Protein AF-A0A426GC06-F1 (afdb_monomer)

Secondary structure (DSSP, 8-state):
-PPPPEEEEEES---GGGTHHHHHHHH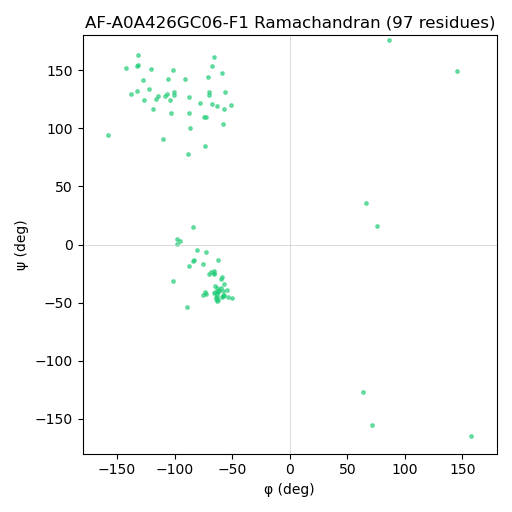HH--SSEEEEEES---HHHHHHHHHHTTTS-EEEEES--HHHHHTT-SEE----SS--SS-HHHHHHHHTT-

Structure (mmCIF, N/CA/C/O backbone):
data_AF-A0A426GC06-F1
#
_entry.id   AF-A0A426GC06-F1
#
loop_
_atom_site.group_PDB
_atom_site.id
_atom_site.type_symbol
_atom_site.label_atom_id
_atom_site.label_alt_id
_atom_site.label_comp_id
_atom_site.label_asym_id
_atom_site.label_entity_id
_atom_site.label_seq_id
_atom_site.pdbx_PDB_ins_code
_atom_site.Cartn_x
_atom_site.Cartn_y
_atom_site.Cartn_z
_atom_site.occupancy
_atom_site.B_iso_or_equiv
_atom_site.auth_seq_id
_atom_site.auth_comp_id
_atom_site.auth_asym_id
_atom_site.auth_atom_id
_atom_site.pdbx_PDB_model_num
ATOM 1 N N . ALA A 1 1 ? -15.021 5.203 22.767 1.00 45.62 1 ALA A N 1
ATOM 2 C CA . ALA A 1 1 ? -14.410 3.881 22.519 1.00 45.62 1 ALA A CA 1
ATOM 3 C C . ALA A 1 1 ? -13.003 4.117 21.988 1.00 45.62 1 ALA A C 1
ATOM 5 O O . ALA A 1 1 ? -12.834 5.148 21.342 1.00 45.62 1 ALA A O 1
ATOM 6 N N . PRO A 1 2 ? -12.000 3.267 22.273 1.00 50.16 2 PRO A N 1
ATOM 7 C CA . PRO A 1 2 ? -10.724 3.389 21.573 1.00 50.16 2 PRO A CA 1
ATOM 8 C C . PRO A 1 2 ? -11.002 3.296 20.068 1.00 50.16 2 PRO A C 1
ATOM 10 O O . PRO A 1 2 ? -11.770 2.428 19.649 1.00 50.16 2 PRO A O 1
ATOM 13 N N . GLU A 1 3 ? -10.457 4.220 19.276 1.00 61.31 3 GLU A N 1
ATOM 14 C CA . GLU A 1 3 ? -10.521 4.103 17.819 1.00 61.31 3 GLU A CA 1
ATOM 15 C C . GLU A 1 3 ? -9.882 2.768 17.437 1.00 61.31 3 GLU A C 1
ATOM 17 O O . GLU A 1 3 ? -8.716 2.511 17.742 1.00 61.31 3 GLU A O 1
ATOM 22 N N . THR A 1 4 ? -10.672 1.873 16.848 1.00 79.25 4 THR A N 1
ATOM 23 C CA . THR A 1 4 ? -10.159 0.598 16.358 1.00 79.25 4 THR A CA 1
ATOM 24 C C . THR A 1 4 ? -9.241 0.893 15.182 1.00 79.25 4 THR A C 1
ATOM 26 O O . THR A 1 4 ? -9.665 1.507 14.207 1.00 79.25 4 THR A O 1
ATOM 29 N N . LEU A 1 5 ? -7.978 0.485 15.292 1.00 89.19 5 LEU A N 1
ATOM 30 C CA . LEU A 1 5 ? -7.012 0.606 14.209 1.00 89.19 5 LEU A CA 1
ATOM 31 C C . LEU A 1 5 ? -7.472 -0.255 13.027 1.00 89.19 5 LEU A C 1
ATOM 33 O O . LEU A 1 5 ? -7.563 -1.471 13.176 1.00 89.19 5 LEU A O 1
ATOM 37 N N . VAL A 1 6 ? -7.714 0.360 11.869 1.00 93.31 6 VAL A N 1
ATOM 38 C CA . VAL A 1 6 ? -8.066 -0.360 10.632 1.00 93.31 6 VAL A CA 1
ATOM 39 C C . VAL A 1 6 ? -6.837 -0.478 9.731 1.00 93.31 6 VAL A C 1
ATOM 41 O O . VAL A 1 6 ? -6.143 0.512 9.482 1.00 93.31 6 VAL A O 1
ATOM 44 N N . ARG A 1 7 ? -6.553 -1.684 9.231 1.00 95.62 7 ARG A N 1
ATOM 45 C CA . ARG A 1 7 ? -5.448 -1.946 8.298 1.00 95.62 7 ARG A CA 1
ATOM 46 C C . ARG A 1 7 ? -5.987 -2.106 6.880 1.00 95.62 7 ARG A C 1
ATOM 48 O O . ARG A 1 7 ? -6.679 -3.078 6.578 1.00 95.62 7 ARG A O 1
ATOM 55 N N . PHE A 1 8 ? -5.640 -1.167 6.013 1.00 96.81 8 PHE A N 1
ATOM 56 C CA . PHE A 1 8 ? -5.930 -1.229 4.585 1.00 96.81 8 PHE A CA 1
ATOM 57 C C . PHE A 1 8 ? -4.779 -1.907 3.849 1.00 96.81 8 PHE A C 1
ATOM 59 O O . PHE A 1 8 ? -3.612 -1.700 4.181 1.00 96.81 8 PHE A O 1
ATOM 66 N N . GLY A 1 9 ? -5.112 -2.710 2.847 1.00 96.44 9 GLY A N 1
ATOM 67 C CA . GLY A 1 9 ? -4.161 -3.499 2.083 1.00 96.44 9 GLY A CA 1
ATOM 68 C C . GLY A 1 9 ? -4.272 -3.288 0.585 1.00 96.44 9 GLY A C 1
ATOM 69 O O . GLY A 1 9 ? -5.377 -3.280 0.054 1.00 96.44 9 GLY A O 1
ATOM 70 N N . TYR A 1 10 ? -3.138 -3.253 -0.106 1.00 96.50 10 TYR A N 1
ATOM 71 C CA . TYR A 1 10 ? -3.056 -3.458 -1.551 1.00 96.50 10 TYR A CA 1
ATOM 72 C C . TYR A 1 10 ? -2.128 -4.633 -1.861 1.00 96.50 10 TYR A C 1
ATOM 74 O O . TYR A 1 10 ? -1.029 -4.705 -1.313 1.00 96.50 10 TYR A O 1
ATOM 82 N N . ILE A 1 11 ? -2.553 -5.528 -2.757 1.00 94.81 11 ILE A N 1
ATOM 83 C CA . ILE A 1 11 ? -1.721 -6.607 -3.297 1.00 94.81 11 ILE A CA 1
ATOM 84 C C . ILE A 1 11 ? -1.744 -6.571 -4.823 1.00 94.81 11 ILE A C 1
ATOM 86 O O . ILE A 1 11 ? -2.807 -6.614 -5.444 1.00 94.81 11 ILE A O 1
ATOM 90 N N . GLY A 1 12 ? -0.567 -6.493 -5.443 1.00 91.69 12 GLY A N 1
ATOM 91 C CA . GLY A 1 12 ? -0.451 -6.461 -6.897 1.00 91.69 12 GLY A CA 1
ATOM 92 C C . GLY A 1 12 ? 0.851 -5.842 -7.390 1.00 91.69 12 GLY A C 1
ATOM 93 O O . GLY A 1 12 ? 1.812 -5.670 -6.648 1.00 91.69 12 GLY A O 1
ATOM 94 N N . ARG A 1 13 ? 0.888 -5.494 -8.681 1.00 91.31 13 ARG A N 1
ATOM 95 C CA . ARG A 1 13 ? 2.014 -4.739 -9.252 1.00 91.31 13 ARG A CA 1
ATOM 96 C C . ARG A 1 13 ? 1.992 -3.313 -8.707 1.00 91.31 13 ARG A C 1
ATOM 98 O O . ARG A 1 13 ? 0.945 -2.674 -8.749 1.00 91.31 13 ARG A O 1
ATOM 105 N N . VAL A 1 14 ? 3.121 -2.809 -8.220 1.00 92.62 14 VAL A N 1
ATOM 106 C CA . VAL A 1 14 ? 3.216 -1.441 -7.691 1.00 92.62 14 VAL A CA 1
ATOM 107 C C . VAL A 1 14 ? 3.569 -0.494 -8.834 1.00 92.62 14 VAL A C 1
ATOM 109 O O . VAL A 1 14 ? 4.720 -0.118 -9.033 1.00 92.62 14 VAL A O 1
ATOM 112 N N . THR A 1 15 ? 2.566 -0.168 -9.644 1.00 86.25 15 THR A N 1
ATOM 113 C CA . THR A 1 15 ? 2.709 0.695 -10.820 1.00 86.25 15 THR A CA 1
ATOM 114 C C . THR A 1 15 ? 1.623 1.764 -10.843 1.00 86.25 15 THR A C 1
ATOM 116 O O . THR A 1 15 ? 0.539 1.580 -10.290 1.00 86.25 15 THR A O 1
ATOM 119 N N . ILE A 1 16 ? 1.911 2.890 -11.496 1.00 83.06 16 ILE A N 1
ATOM 120 C CA . ILE A 1 16 ? 1.015 4.057 -11.548 1.00 83.06 16 ILE A CA 1
ATOM 121 C C . ILE A 1 16 ? -0.352 3.686 -12.146 1.00 83.06 16 ILE A C 1
ATOM 123 O O . ILE A 1 16 ? -1.385 4.080 -11.619 1.00 83.06 16 ILE A O 1
ATOM 127 N N . ASP A 1 17 ? -0.389 2.844 -13.187 1.00 79.56 17 ASP A N 1
ATOM 128 C CA . ASP A 1 17 ? -1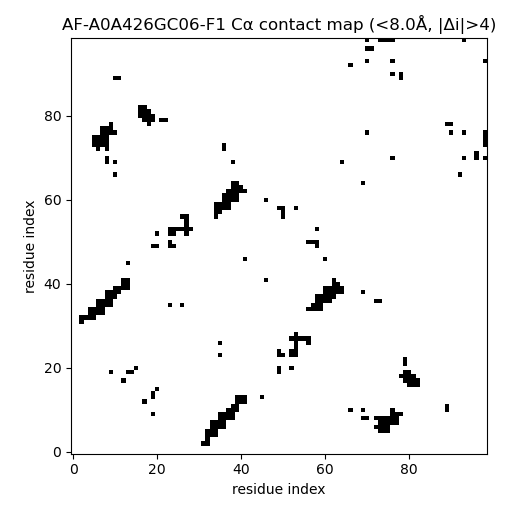.635 2.382 -13.826 1.00 79.56 17 ASP A CA 1
ATOM 129 C C . ASP A 1 17 ? -2.552 1.567 -12.896 1.00 79.56 17 ASP A C 1
ATOM 131 O O . ASP A 1 17 ? -3.723 1.340 -13.210 1.00 79.56 17 ASP A O 1
ATOM 135 N N . LYS A 1 18 ? -2.031 1.127 -11.745 1.00 82.12 18 LYS A N 1
ATOM 136 C CA . LYS A 1 18 ? -2.774 0.383 -10.728 1.00 82.12 18 LYS A CA 1
ATOM 137 C C . LYS A 1 18 ? -3.333 1.238 -9.606 1.00 82.12 18 LYS A C 1
ATOM 139 O O . LYS A 1 18 ? -3.967 0.677 -8.725 1.00 82.12 18 LYS A O 1
ATOM 144 N N . GLY A 1 19 ? -3.162 2.558 -9.659 1.00 89.50 19 GLY A N 1
ATOM 145 C CA . GLY A 1 19 ? -3.788 3.480 -8.710 1.00 89.50 19 GLY A CA 1
ATOM 146 C C . GLY A 1 19 ? -3.134 3.511 -7.324 1.00 89.50 19 GLY A C 1
ATOM 147 O O . GLY A 1 19 ? -3.744 3.929 -6.340 1.00 89.50 19 GLY A O 1
ATOM 148 N N . VAL A 1 20 ? -1.914 2.978 -7.195 1.00 92.88 20 VAL A N 1
ATOM 149 C CA . VAL A 1 20 ? -1.245 2.842 -5.890 1.00 92.88 20 VAL A CA 1
ATOM 150 C C . VAL A 1 20 ? -0.812 4.194 -5.309 1.00 92.88 20 VAL A C 1
ATOM 152 O O . VAL A 1 20 ? -0.722 4.339 -4.091 1.00 92.88 20 VAL A O 1
ATOM 155 N N . GLU A 1 21 ? -0.593 5.201 -6.157 1.00 95.12 21 GLU A N 1
ATOM 156 C CA . GLU A 1 21 ? -0.269 6.562 -5.719 1.00 95.12 21 GLU A CA 1
ATOM 157 C C . GLU A 1 21 ? -1.492 7.269 -5.133 1.00 95.12 21 GLU A C 1
ATOM 159 O O . GLU A 1 21 ? -1.401 7.855 -4.058 1.00 95.12 21 GLU A O 1
ATOM 164 N N . GLU A 1 22 ? -2.648 7.127 -5.777 1.00 95.06 22 GLU A N 1
ATOM 165 C CA . GLU A 1 22 ? -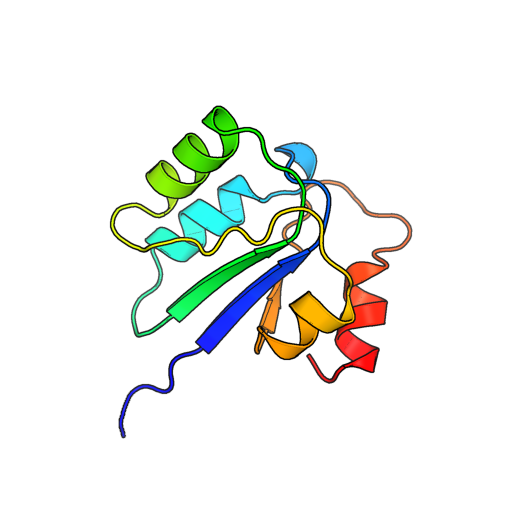3.939 7.637 -5.320 1.00 95.06 22 GLU A CA 1
ATOM 166 C C . GLU A 1 22 ? -4.322 7.009 -3.977 1.00 95.06 22 GLU A C 1
ATOM 168 O O . GLU A 1 22 ? -4.817 7.693 -3.081 1.00 95.06 22 GLU A O 1
ATOM 173 N N . LEU A 1 23 ? -4.034 5.714 -3.796 1.00 95.81 23 LEU A N 1
ATOM 174 C CA . LEU A 1 23 ? -4.189 5.039 -2.508 1.00 95.81 23 LEU A CA 1
ATOM 175 C C . LEU A 1 23 ? -3.269 5.632 -1.430 1.00 95.81 23 LEU A C 1
ATOM 177 O O . LEU A 1 23 ? -3.724 5.873 -0.310 1.00 95.81 23 LEU A O 1
ATOM 181 N N . ALA A 1 24 ? -1.995 5.883 -1.743 1.00 97.12 24 ALA A N 1
ATOM 182 C CA . ALA A 1 24 ? -1.050 6.473 -0.795 1.00 97.12 24 ALA A CA 1
ATOM 183 C C . ALA A 1 24 ? -1.433 7.916 -0.414 1.00 97.12 24 ALA A C 1
ATOM 185 O O . ALA A 1 24 ? -1.401 8.272 0.766 1.00 97.12 24 ALA A O 1
ATOM 186 N N . GLU A 1 25 ? -1.856 8.725 -1.387 1.00 97.06 25 GLU A N 1
ATOM 187 C CA . GLU A 1 25 ? -2.340 10.089 -1.164 1.00 97.06 25 GLU A CA 1
ATOM 188 C C . GLU A 1 25 ? -3.611 10.096 -0.303 1.00 97.06 25 GLU A C 1
ATOM 190 O O . GLU A 1 25 ? -3.678 10.801 0.710 1.00 97.06 25 GLU A O 1
ATOM 195 N N . ALA A 1 26 ? -4.598 9.259 -0.643 1.00 96.00 26 ALA A N 1
ATOM 196 C CA . ALA A 1 26 ? -5.821 9.120 0.141 1.00 96.00 26 ALA A CA 1
ATOM 197 C C . ALA A 1 26 ? -5.509 8.699 1.583 1.00 96.00 26 ALA A C 1
ATOM 199 O O . ALA A 1 26 ? -6.032 9.298 2.526 1.00 96.00 26 ALA A O 1
ATOM 200 N N . TYR A 1 27 ? -4.606 7.727 1.771 1.00 97.31 27 TYR A N 1
ATOM 201 C CA . TYR A 1 27 ? -4.148 7.290 3.089 1.00 97.31 27 TYR A CA 1
ATOM 202 C C . TYR A 1 27 ? -3.535 8.440 3.902 1.00 97.31 27 TYR A C 1
ATOM 204 O O . TYR A 1 27 ? -3.892 8.626 5.075 1.00 97.31 27 TYR A O 1
ATOM 212 N N . GLY A 1 28 ? -2.684 9.266 3.285 1.00 96.62 28 GLY A N 1
ATOM 213 C CA . GLY A 1 28 ? -2.113 10.463 3.908 1.00 96.62 28 GLY A CA 1
ATOM 214 C C . GLY A 1 28 ? -3.182 11.415 4.459 1.00 96.62 28 GLY A C 1
ATOM 215 O O . GLY A 1 28 ? -3.054 11.916 5.578 1.00 96.62 28 GLY A O 1
ATOM 216 N N . GLN A 1 29 ? -4.296 11.571 3.741 1.00 95.38 29 GLN A N 1
ATOM 217 C CA . GLN A 1 29 ? -5.395 12.481 4.090 1.00 95.38 29 GLN A CA 1
ATOM 218 C C . GLN A 1 29 ? -6.408 11.914 5.104 1.00 95.38 29 GLN A C 1
ATOM 220 O O . GLN A 1 29 ? -7.205 12.673 5.665 1.00 95.38 29 GLN A O 1
ATOM 225 N N . MET A 1 30 ? -6.397 10.602 5.374 1.00 93.19 30 MET A N 1
ATOM 226 C CA . MET A 1 30 ? -7.363 9.982 6.293 1.00 93.19 30 MET A CA 1
ATOM 227 C C . MET A 1 30 ? -7.309 10.583 7.708 1.00 93.19 30 MET A C 1
ATOM 229 O O . MET A 1 30 ? -6.247 10.940 8.219 1.00 93.19 30 MET A O 1
ATOM 233 N N . ARG A 1 31 ? -8.450 10.635 8.393 1.00 89.56 31 ARG A N 1
ATOM 234 C CA . ARG A 1 31 ? -8.516 10.954 9.827 1.00 89.56 31 ARG A CA 1
ATOM 235 C C . ARG A 1 31 ? -8.706 9.666 10.628 1.00 89.56 31 ARG A C 1
ATOM 237 O O . ARG A 1 31 ? -9.329 8.733 10.133 1.00 89.56 31 ARG A O 1
ATOM 244 N N . GLY A 1 32 ? -8.192 9.648 11.854 1.00 86.75 32 GLY A N 1
ATOM 245 C CA . GLY A 1 32 ? -8.259 8.491 12.748 1.00 86.75 32 GLY A CA 1
ATOM 246 C C . GLY A 1 32 ? -7.120 7.486 12.554 1.00 86.75 32 GLY A C 1
ATOM 247 O O . GLY A 1 32 ? -6.250 7.643 11.691 1.00 86.75 32 GLY A O 1
ATOM 248 N N . ALA A 1 33 ? -7.108 6.462 13.404 1.00 88.69 33 ALA A N 1
ATOM 249 C CA . ALA A 1 33 ? -6.086 5.420 13.407 1.00 88.69 33 ALA A CA 1
ATOM 250 C C . ALA A 1 33 ? -6.226 4.449 12.214 1.00 88.69 33 ALA A C 1
ATOM 252 O O . ALA A 1 33 ? -7.124 3.607 12.183 1.00 88.69 33 ALA A O 1
ATOM 253 N N . ALA A 1 34 ? -5.289 4.509 11.261 1.00 94.12 34 ALA A N 1
ATOM 254 C CA . ALA A 1 34 ? -5.220 3.587 10.125 1.00 94.12 34 ALA A CA 1
ATOM 255 C C . ALA A 1 34 ? -3.775 3.219 9.749 1.00 94.12 34 ALA A C 1
ATOM 257 O O . ALA A 1 34 ? -2.853 4.026 9.910 1.00 94.12 34 ALA A O 1
ATOM 258 N N . ARG A 1 35 ? -3.586 2.022 9.185 1.00 96.19 35 ARG A N 1
ATOM 259 C CA . ARG A 1 35 ? -2.332 1.587 8.539 1.00 96.19 35 ARG A CA 1
ATOM 260 C C . ARG A 1 35 ? -2.565 1.220 7.085 1.00 96.19 35 ARG A C 1
ATOM 262 O O . ARG A 1 35 ? -3.648 0.744 6.748 1.00 96.19 35 ARG A O 1
ATOM 269 N N . LEU A 1 36 ? -1.530 1.397 6.271 1.00 97.75 36 LEU A N 1
ATOM 270 C CA . LEU A 1 36 ? -1.496 0.946 4.888 1.00 97.75 36 LEU A CA 1
ATOM 271 C C . LEU A 1 36 ? -0.402 -0.109 4.715 1.00 97.75 36 LEU A C 1
ATOM 273 O O . LEU A 1 36 ? 0.758 0.143 5.036 1.00 97.75 36 LEU A O 1
ATOM 277 N N . VAL A 1 37 ? -0.787 -1.268 4.187 1.00 98.06 37 VAL A N 1
ATOM 278 C CA . VAL A 1 37 ? 0.097 -2.391 3.867 1.00 98.06 37 VAL A CA 1
ATOM 279 C C . VAL A 1 37 ? 0.115 -2.592 2.353 1.00 98.06 37 VAL A C 1
ATOM 281 O O . VAL A 1 37 ? -0.939 -2.721 1.730 1.00 98.06 37 VAL A O 1
ATOM 284 N N . ILE A 1 38 ? 1.303 -2.644 1.754 1.00 97.56 38 ILE A N 1
ATOM 285 C CA . ILE 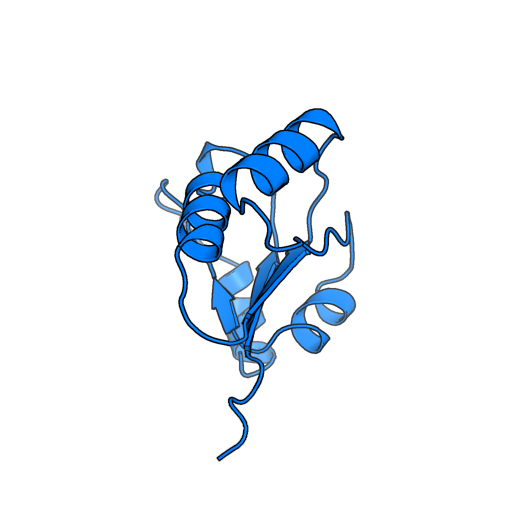A 1 38 ? 1.494 -2.847 0.312 1.00 97.56 38 ILE A CA 1
ATOM 286 C C . ILE A 1 38 ? 2.287 -4.137 0.085 1.00 97.56 38 ILE A C 1
ATOM 288 O O . ILE A 1 38 ? 3.452 -4.242 0.469 1.00 97.56 38 ILE A O 1
ATOM 292 N N . ALA A 1 39 ? 1.655 -5.113 -0.568 1.00 97.19 39 ALA A N 1
ATOM 293 C CA . ALA A 1 39 ? 2.274 -6.338 -1.061 1.00 97.19 39 ALA A CA 1
ATOM 294 C C . ALA A 1 39 ? 2.481 -6.255 -2.580 1.00 97.19 39 ALA A C 1
ATOM 296 O O . ALA A 1 39 ? 1.551 -6.028 -3.353 1.00 97.19 39 ALA A O 1
ATOM 297 N N . GLY A 1 40 ? 3.721 -6.452 -3.007 1.00 94.88 40 GLY A N 1
ATOM 298 C CA . GLY A 1 40 ? 4.166 -6.256 -4.379 1.00 94.88 40 GLY A CA 1
ATOM 299 C C . GLY A 1 40 ? 5.593 -5.727 -4.420 1.00 94.88 40 GLY A C 1
ATOM 300 O O . GLY A 1 40 ? 6.034 -5.023 -3.511 1.00 94.88 40 GLY A O 1
ATOM 301 N N . GLU A 1 41 ? 6.336 -6.073 -5.469 1.00 94.62 41 GLU A N 1
ATOM 302 C CA . GLU A 1 41 ? 7.665 -5.500 -5.679 1.00 94.62 41 GLU A CA 1
ATOM 303 C C . GLU A 1 41 ? 7.546 -4.027 -6.073 1.00 94.62 41 GLU A C 1
ATOM 305 O O . GLU A 1 41 ? 6.818 -3.673 -7.003 1.00 94.62 41 GLU A O 1
ATOM 310 N N . ALA A 1 42 ? 8.283 -3.184 -5.357 1.00 92.62 42 ALA A N 1
ATOM 311 C CA . ALA A 1 42 ? 8.453 -1.769 -5.632 1.00 92.62 42 ALA A CA 1
ATOM 312 C C . ALA A 1 42 ? 9.922 -1.428 -5.411 1.00 92.62 42 ALA A C 1
ATOM 314 O O . ALA A 1 42 ? 10.480 -1.769 -4.363 1.00 92.62 42 ALA A O 1
ATOM 315 N N . ASP A 1 43 ? 10.549 -0.762 -6.376 1.00 93.81 43 ASP A N 1
ATOM 316 C CA . ASP A 1 43 ? 11.907 -0.268 -6.185 1.00 93.81 43 ASP A CA 1
ATOM 317 C C . ASP A 1 43 ? 11.948 0.833 -5.098 1.00 93.81 43 ASP A C 1
ATOM 319 O O . ASP A 1 43 ? 10.914 1.427 -4.760 1.00 93.81 43 ASP A O 1
ATOM 323 N N . PRO A 1 44 ? 13.129 1.135 -4.528 1.00 95.25 44 PRO A N 1
ATOM 324 C CA . PRO A 1 44 ? 13.245 2.131 -3.465 1.00 95.25 44 PRO A CA 1
ATOM 325 C C . PRO A 1 44 ? 12.758 3.537 -3.847 1.00 95.25 44 PRO A C 1
ATOM 327 O O . PRO A 1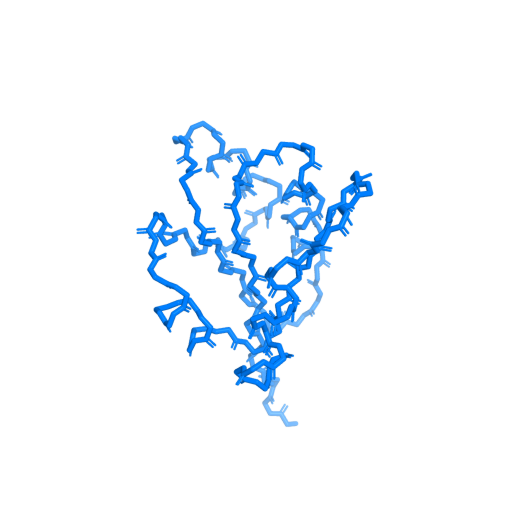 44 ? 12.314 4.278 -2.972 1.00 95.25 44 PRO A O 1
ATOM 330 N N . ALA A 1 45 ? 12.820 3.922 -5.127 1.00 95.88 45 ALA A N 1
ATOM 331 C CA . ALA A 1 45 ? 12.356 5.233 -5.574 1.00 95.88 45 ALA A CA 1
ATOM 332 C C . ALA A 1 45 ? 10.823 5.304 -5.574 1.00 95.88 45 ALA A C 1
ATOM 334 O O . ALA A 1 45 ? 10.254 6.299 -5.120 1.00 95.88 45 ALA A O 1
ATOM 335 N N . ILE A 1 46 ? 10.150 4.234 -6.003 1.00 95.06 46 ILE A N 1
ATOM 336 C CA . ILE A 1 46 ? 8.694 4.099 -5.901 1.00 95.06 46 ILE A CA 1
ATOM 337 C C . ILE A 1 46 ? 8.259 4.056 -4.435 1.00 95.06 46 ILE A C 1
ATOM 339 O O . ILE A 1 46 ? 7.350 4.792 -4.058 1.00 95.06 46 ILE A O 1
ATOM 343 N N . GLN A 1 47 ? 8.933 3.280 -3.581 1.00 96.81 47 GLN A N 1
ATOM 344 C CA . GLN A 1 47 ? 8.623 3.258 -2.144 1.00 96.81 47 GLN A CA 1
ATOM 345 C C . GLN A 1 47 ? 8.760 4.649 -1.511 1.00 96.81 47 GLN A C 1
ATOM 347 O O . GLN A 1 47 ? 7.859 5.092 -0.799 1.00 96.81 47 GLN A O 1
ATOM 352 N N . ALA A 1 48 ? 9.840 5.376 -1.818 1.00 97.25 48 ALA A N 1
ATOM 353 C CA . ALA A 1 48 ? 10.047 6.737 -1.332 1.00 97.25 48 ALA A CA 1
ATOM 354 C C . ALA A 1 48 ? 8.964 7.708 -1.830 1.00 97.25 48 ALA A C 1
ATOM 356 O O . ALA A 1 48 ? 8.479 8.533 -1.056 1.00 97.25 48 ALA A O 1
ATOM 357 N N . ARG A 1 49 ? 8.543 7.593 -3.097 1.00 97.12 49 ARG A N 1
ATOM 358 C CA . ARG A 1 49 ? 7.452 8.399 -3.664 1.00 97.12 49 ARG A CA 1
ATOM 359 C C . ARG A 1 49 ? 6.127 8.136 -2.953 1.00 97.12 49 ARG A C 1
ATOM 361 O O . ARG A 1 49 ? 5.459 9.084 -2.551 1.00 97.12 49 ARG A O 1
ATOM 368 N N . LEU A 1 50 ? 5.766 6.869 -2.757 1.00 97.69 50 LEU A N 1
ATOM 369 C CA . LEU A 1 50 ? 4.539 6.486 -2.055 1.00 97.69 50 LEU A CA 1
ATOM 370 C C . LEU A 1 50 ? 4.561 6.950 -0.596 1.00 97.69 50 LEU A C 1
ATOM 372 O O . LEU A 1 50 ? 3.582 7.512 -0.110 1.00 97.69 50 LEU A O 1
ATOM 376 N N . GLN A 1 51 ? 5.698 6.795 0.083 1.00 97.75 51 GLN A N 1
ATOM 377 C CA . GLN A 1 51 ? 5.866 7.283 1.447 1.00 97.75 51 GLN A CA 1
ATOM 378 C C . GLN A 1 51 ? 5.747 8.814 1.528 1.00 97.75 51 GLN A C 1
ATOM 380 O O . GLN A 1 51 ? 5.163 9.325 2.481 1.00 97.75 51 GLN A O 1
ATOM 385 N N . ALA A 1 52 ? 6.247 9.551 0.530 1.00 97.94 52 ALA A N 1
ATOM 386 C CA . ALA A 1 52 ? 6.083 11.002 0.462 1.00 97.94 52 ALA A CA 1
ATOM 387 C C . ALA A 1 52 ? 4.610 11.415 0.284 1.00 97.94 52 ALA A C 1
ATOM 389 O O . ALA A 1 52 ? 4.163 12.351 0.945 1.00 97.94 52 ALA A O 1
ATOM 390 N N . LEU A 1 53 ? 3.844 10.696 -0.546 1.00 97.94 53 LEU A N 1
ATOM 391 C CA . LEU A 1 53 ? 2.402 10.926 -0.732 1.00 97.94 53 LEU A CA 1
ATOM 392 C C . LEU A 1 53 ? 1.593 10.641 0.544 1.00 97.94 53 LEU A C 1
ATOM 394 O O . LEU A 1 53 ? 0.660 11.376 0.859 1.00 97.94 53 LEU A O 1
ATOM 398 N N . ALA A 1 54 ? 1.988 9.629 1.322 1.00 97.50 54 ALA A N 1
ATOM 399 C CA . ALA A 1 54 ? 1.387 9.334 2.625 1.00 97.50 54 ALA A CA 1
ATOM 400 C C . ALA A 1 54 ? 1.772 10.338 3.735 1.00 97.50 54 ALA A C 1
ATOM 402 O O . ALA A 1 54 ? 1.232 10.283 4.847 1.00 97.50 54 ALA A O 1
ATOM 403 N N . GLY A 1 55 ? 2.690 11.269 3.458 1.00 96.00 55 GLY A N 1
ATOM 404 C CA . GLY A 1 55 ? 3.150 12.270 4.413 1.00 96.00 55 GLY A CA 1
ATOM 405 C C . GLY A 1 55 ? 3.854 11.639 5.616 1.00 96.00 55 GLY A C 1
ATOM 406 O O . GLY A 1 55 ? 4.796 10.864 5.473 1.00 96.00 55 GLY A O 1
ATOM 407 N N . SER A 1 56 ? 3.413 11.984 6.829 1.00 94.19 56 SER A N 1
ATOM 408 C CA . SER A 1 56 ? 3.998 11.466 8.075 1.00 94.19 56 SER A CA 1
ATOM 409 C C . SER A 1 56 ? 3.510 10.068 8.464 1.00 94.19 56 SER A C 1
ATOM 411 O O . SER A 1 56 ? 3.982 9.517 9.461 1.00 94.19 56 SER A O 1
ATOM 413 N N . LYS A 1 57 ? 2.555 9.494 7.723 1.00 95.44 57 LYS A N 1
ATOM 414 C CA . LYS A 1 57 ? 2.001 8.179 8.037 1.00 95.44 57 LYS A CA 1
ATOM 415 C C . LYS A 1 57 ? 2.834 7.077 7.383 1.00 95.44 57 LYS A C 1
ATOM 417 O O . LYS A 1 57 ? 3.042 7.132 6.172 1.00 95.44 57 LYS A O 1
ATOM 422 N N . PRO A 1 58 ? 3.305 6.078 8.143 1.00 95.44 58 PRO A N 1
ATOM 423 C CA . PRO A 1 58 ? 4.144 5.022 7.593 1.00 95.44 58 PRO A CA 1
ATOM 424 C C . PRO A 1 58 ? 3.347 4.086 6.677 1.00 95.44 58 PRO A C 1
ATOM 426 O O . PRO A 1 58 ? 2.188 3.776 6.957 1.00 95.44 58 PRO A O 1
ATOM 429 N N . ILE A 1 59 ? 3.997 3.610 5.616 1.00 97.81 59 ILE A N 1
ATOM 430 C CA . ILE A 1 59 ? 3.506 2.521 4.769 1.00 97.81 59 ILE A CA 1
ATOM 431 C C . ILE A 1 59 ? 4.326 1.260 5.057 1.00 97.81 59 ILE A C 1
ATOM 433 O O . ILE A 1 59 ? 5.556 1.286 5.003 1.00 97.81 59 ILE A O 1
ATOM 437 N N . ASP A 1 60 ? 3.645 0.144 5.314 1.00 97.62 60 ASP A N 1
ATOM 438 C CA . ASP A 1 60 ? 4.273 -1.163 5.501 1.00 97.62 60 ASP A CA 1
ATOM 439 C C . ASP A 1 60 ? 4.446 -1.850 4.130 1.00 97.62 60 ASP A C 1
ATOM 441 O O . ASP A 1 60 ? 3.498 -2.406 3.568 1.00 97.62 60 ASP A O 1
ATOM 445 N N . PHE A 1 61 ? 5.657 -1.809 3.566 1.00 97.50 61 PHE A N 1
ATOM 446 C CA . PHE A 1 61 ? 5.996 -2.498 2.313 1.00 97.50 61 PHE A CA 1
ATOM 447 C C . PHE A 1 61 ? 6.452 -3.936 2.588 1.00 97.50 61 PHE A C 1
ATOM 449 O O . PHE A 1 61 ? 7.518 -4.158 3.158 1.00 97.50 61 PHE A O 1
ATOM 456 N N . LEU A 1 62 ? 5.669 -4.923 2.150 1.00 97.06 62 LEU A N 1
ATOM 457 C CA . LEU A 1 62 ? 5.975 -6.344 2.355 1.00 97.06 62 LEU A CA 1
ATOM 458 C C . LEU A 1 62 ? 6.861 -6.945 1.253 1.00 97.06 62 LEU A C 1
ATOM 460 O O . LEU A 1 62 ? 7.452 -8.004 1.452 1.00 97.06 62 LEU A O 1
ATOM 464 N N . GLY A 1 63 ? 6.946 -6.295 0.090 1.00 96.06 63 GLY A N 1
ATOM 465 C CA . GLY A 1 63 ? 7.593 -6.861 -1.094 1.00 96.06 63 GLY A CA 1
ATOM 466 C C . GLY A 1 63 ? 6.779 -8.003 -1.711 1.00 96.06 63 GLY A C 1
ATOM 467 O O . GLY A 1 63 ? 5.556 -8.066 -1.556 1.00 96.06 63 GLY A O 1
ATOM 468 N N . PHE A 1 64 ? 7.446 -8.902 -2.439 1.00 95.25 64 PHE A N 1
ATOM 469 C CA . PHE A 1 64 ? 6.802 -10.080 -3.022 1.00 95.25 64 PHE A CA 1
ATOM 470 C C . PHE A 1 64 ? 6.516 -11.134 -1.944 1.00 95.25 64 PHE A C 1
ATOM 472 O O . PHE A 1 64 ? 7.431 -11.776 -1.430 1.00 95.25 64 PHE A O 1
ATOM 479 N N . VAL A 1 65 ? 5.239 -11.323 -1.611 1.00 95.81 65 VAL A N 1
ATOM 480 C CA . VAL A 1 65 ? 4.777 -12.278 -0.593 1.00 95.81 65 VAL A CA 1
ATOM 481 C C . VAL A 1 65 ? 3.624 -13.130 -1.117 1.00 95.81 65 VAL A C 1
ATOM 483 O O . VAL A 1 65 ? 2.987 -12.787 -2.114 1.00 95.81 65 VAL A O 1
ATOM 486 N N . SER A 1 66 ? 3.341 -14.249 -0.446 1.00 94.81 66 SER A N 1
ATOM 487 C CA . SER A 1 66 ? 2.159 -15.053 -0.762 1.00 94.81 66 SER A CA 1
ATOM 488 C C . SER A 1 66 ? 0.862 -14.310 -0.401 1.00 94.81 66 SER A C 1
ATOM 490 O O . SER A 1 66 ? 0.858 -13.508 0.540 1.00 94.81 66 SER A O 1
ATOM 492 N N . PRO A 1 67 ? -0.261 -14.613 -1.082 1.00 91.12 67 PRO A N 1
ATOM 493 C CA . PRO A 1 67 ? -1.582 -14.114 -0.705 1.00 91.12 67 PRO A CA 1
ATOM 494 C C . PRO A 1 67 ? -1.903 -14.330 0.778 1.00 91.12 67 PRO A C 1
ATOM 496 O O . PRO A 1 67 ? -2.306 -13.389 1.453 1.00 91.12 67 PRO A O 1
ATOM 499 N N . ASP A 1 68 ? -1.641 -15.524 1.320 1.00 93.81 68 ASP A N 1
ATOM 500 C CA . ASP A 1 68 ? -1.854 -15.829 2.740 1.00 93.81 68 ASP A CA 1
ATOM 501 C C . ASP A 1 68 ? -1.087 -14.886 3.672 1.00 93.81 68 ASP A C 1
ATOM 503 O O . ASP A 1 68 ? -1.628 -14.407 4.672 1.00 93.81 68 ASP A O 1
ATOM 507 N N . ALA A 1 69 ? 0.177 -14.595 3.351 1.00 93.38 69 ALA A N 1
ATOM 508 C CA . ALA A 1 69 ? 0.998 -13.693 4.148 1.00 93.38 69 ALA A CA 1
ATOM 509 C C . ALA A 1 69 ? 0.462 -12.253 4.118 1.00 93.38 69 ALA A C 1
ATOM 511 O O . ALA A 1 69 ? 0.688 -11.510 5.067 1.00 93.38 69 ALA A O 1
ATOM 512 N N . PHE A 1 70 ? -0.268 -11.858 3.074 1.00 95.56 70 PHE A N 1
ATOM 513 C CA . PHE A 1 70 ? -0.882 -10.537 2.954 1.00 95.56 70 PHE A CA 1
ATOM 514 C C . PHE A 1 70 ? -2.299 -10.469 3.550 1.00 95.56 70 PHE A C 1
ATOM 516 O O . PHE A 1 70 ? -2.553 -9.633 4.415 1.00 95.56 70 PHE A O 1
ATOM 523 N N . TYR A 1 71 ? -3.224 -11.346 3.147 1.00 93.31 71 TYR A N 1
ATOM 524 C CA . TYR A 1 71 ? -4.643 -11.271 3.534 1.00 93.31 71 TYR A CA 1
ATOM 525 C C . TYR A 1 71 ? -4.881 -11.501 5.037 1.00 93.31 71 TYR A C 1
ATOM 527 O O . TYR A 1 71 ? -5.871 -11.026 5.599 1.00 93.31 71 TYR A O 1
ATOM 535 N N . ASN A 1 72 ? -3.953 -12.168 5.730 1.00 92.94 72 ASN A N 1
ATOM 536 C CA . ASN A 1 72 ? -3.972 -12.270 7.194 1.00 92.94 72 ASN A CA 1
ATOM 537 C C . ASN A 1 72 ? -3.526 -10.969 7.901 1.00 92.94 72 ASN A C 1
ATOM 539 O O . ASN A 1 72 ? -3.818 -10.762 9.082 1.00 92.94 72 ASN A O 1
ATOM 543 N N . GLN A 1 73 ? -2.860 -10.056 7.188 1.00 92.94 73 GLN A N 1
ATOM 544 C CA . GLN A 1 73 ? -2.313 -8.801 7.716 1.00 92.94 73 GLN A CA 1
ATOM 545 C C . GLN A 1 73 ? -3.189 -7.563 7.479 1.00 92.94 73 GLN A C 1
ATOM 547 O O . GLN A 1 73 ? -2.817 -6.471 7.912 1.00 92.94 73 GLN A O 1
ATOM 552 N N . VAL A 1 74 ? -4.348 -7.701 6.839 1.00 95.31 74 VAL A N 1
ATOM 553 C CA . VAL A 1 74 ? -5.199 -6.555 6.485 1.00 95.31 74 VAL A CA 1
ATOM 554 C C . VAL A 1 74 ? -6.648 -6.820 6.859 1.00 95.31 74 VAL A C 1
ATOM 556 O O . VAL A 1 74 ? -7.063 -7.970 6.950 1.00 95.31 74 VAL A O 1
ATOM 559 N N . ASP A 1 75 ? -7.402 -5.758 7.117 1.00 94.19 75 ASP A N 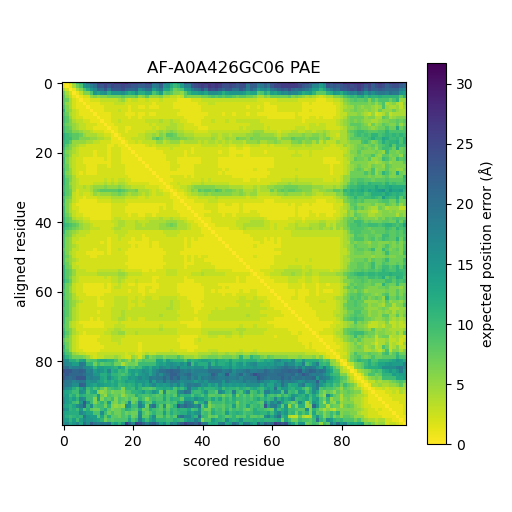1
ATOM 560 C CA . ASP A 1 75 ? -8.827 -5.826 7.457 1.00 94.19 75 ASP A CA 1
ATOM 561 C C . ASP A 1 75 ? -9.694 -5.477 6.246 1.00 94.19 75 ASP A C 1
ATOM 563 O O . ASP A 1 75 ? -10.778 -6.028 6.098 1.00 94.19 75 ASP A O 1
ATOM 567 N N . VAL A 1 76 ? -9.185 -4.598 5.377 1.00 92.81 76 VAL A N 1
ATOM 568 C CA . VAL A 1 76 ? -9.835 -4.148 4.143 1.00 92.81 76 VAL A CA 1
ATOM 569 C C . VAL A 1 76 ? -8.830 -4.214 3.002 1.00 92.81 76 VAL A C 1
ATOM 571 O O . VAL A 1 76 ? -7.715 -3.706 3.126 1.00 92.81 76 VAL A O 1
ATOM 574 N N . VAL A 1 77 ? -9.226 -4.798 1.875 1.00 94.25 77 VAL A N 1
ATOM 575 C CA . VAL A 1 77 ? -8.410 -4.833 0.654 1.00 94.25 77 VAL A CA 1
ATOM 576 C C . VAL A 1 77 ? -8.918 -3.764 -0.306 1.00 94.25 77 VAL A C 1
ATOM 578 O O . VAL A 1 77 ? -10.109 -3.686 -0.593 1.00 94.25 77 VAL A O 1
ATOM 581 N N . VAL A 1 78 ? -8.013 -2.930 -0.808 1.00 92.25 78 VAL A N 1
ATOM 582 C CA . VAL A 1 78 ? -8.324 -1.841 -1.733 1.00 92.25 78 VAL A CA 1
ATOM 583 C C . VAL A 1 78 ? -7.797 -2.204 -3.116 1.00 92.25 78 VAL A C 1
ATOM 585 O O . VAL A 1 78 ? -6.618 -2.512 -3.277 1.00 92.25 78 VAL A O 1
ATOM 588 N N . ALA A 1 79 ? -8.664 -2.130 -4.124 1.00 88.69 79 ALA A N 1
ATOM 589 C CA . ALA A 1 79 ? -8.286 -2.200 -5.533 1.00 88.69 79 ALA A CA 1
ATOM 590 C C . ALA A 1 79 ? -8.484 -0.814 -6.170 1.00 88.69 79 ALA A C 1
ATOM 592 O O . ALA A 1 79 ? -9.586 -0.512 -6.629 1.00 88.69 79 ALA A O 1
ATOM 593 N N . PRO A 1 80 ? -7.454 0.051 -6.178 1.00 83.38 80 PRO A N 1
ATOM 594 C CA . PRO A 1 80 ? -7.568 1.421 -6.673 1.00 83.38 80 PRO A CA 1
ATOM 595 C C . PRO A 1 80 ? -7.397 1.523 -8.201 1.00 83.38 80 PRO A C 1
ATOM 597 O O . PRO A 1 80 ? -7.164 2.609 -8.722 1.00 83.38 80 PRO A O 1
ATOM 600 N N . SER A 1 81 ? -7.487 0.401 -8.923 1.00 72.75 81 SER A N 1
ATOM 601 C CA . SER A 1 81 ? -7.164 0.291 -10.345 1.00 72.75 81 SER A CA 1
ATOM 602 C C . SER A 1 81 ? -7.862 1.363 -11.191 1.00 72.75 81 SER A C 1
ATOM 604 O O . SER A 1 81 ? -9.087 1.414 -11.275 1.00 72.75 81 SER A O 1
ATOM 606 N N . LEU A 1 82 ? -7.057 2.185 -11.869 1.00 66.25 82 LEU A N 1
ATOM 607 C CA . LEU A 1 82 ? -7.515 3.262 -12.758 1.00 66.25 82 LEU A CA 1
ATOM 608 C C . LEU A 1 82 ? -7.832 2.759 -14.177 1.00 66.25 82 LEU A C 1
ATOM 610 O O . LEU A 1 82 ? -8.462 3.456 -14.969 1.00 66.25 82 LEU A O 1
ATOM 614 N N . TRP A 1 83 ? -7.394 1.539 -14.500 1.00 58.16 83 TRP A N 1
ATOM 615 C CA . TRP A 1 83 ? -7.677 0.841 -15.752 1.00 58.16 83 TRP A CA 1
ATOM 616 C C . TRP A 1 83 ? -8.699 -0.280 -15.528 1.00 58.16 83 TRP A C 1
ATOM 618 O O . TRP A 1 83 ? -8.621 -1.000 -14.533 1.00 58.16 83 TRP A O 1
ATOM 628 N N . HIS A 1 84 ? -9.615 -0.488 -16.481 1.00 53.59 84 HIS A N 1
ATOM 629 C CA . HIS A 1 84 ? -10.592 -1.583 -16.458 1.00 53.59 84 HIS A CA 1
ATOM 630 C C . HIS A 1 84 ? -9.906 -2.956 -16.380 1.00 53.59 84 HIS A C 1
ATOM 632 O O . HIS A 1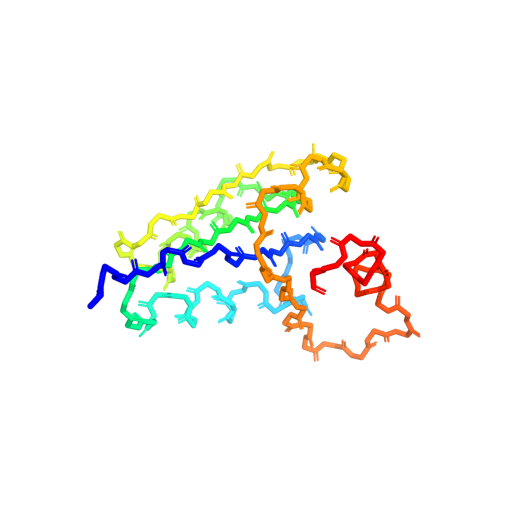 84 ? -9.379 -3.458 -17.375 1.00 53.59 84 HIS A O 1
ATOM 638 N N . GLU A 1 85 ? -9.909 -3.582 -15.205 1.00 59.38 85 GLU A N 1
ATOM 639 C CA . GLU A 1 85 ? -9.388 -4.938 -15.052 1.00 59.38 85 GLU A CA 1
ATOM 640 C C . GLU A 1 85 ? -10.401 -5.966 -15.571 1.00 59.38 85 GLU A C 1
ATOM 642 O O . GLU A 1 85 ? -11.519 -6.027 -15.062 1.00 59.38 85 GLU A O 1
ATOM 647 N N . PRO A 1 86 ? -10.030 -6.803 -16.5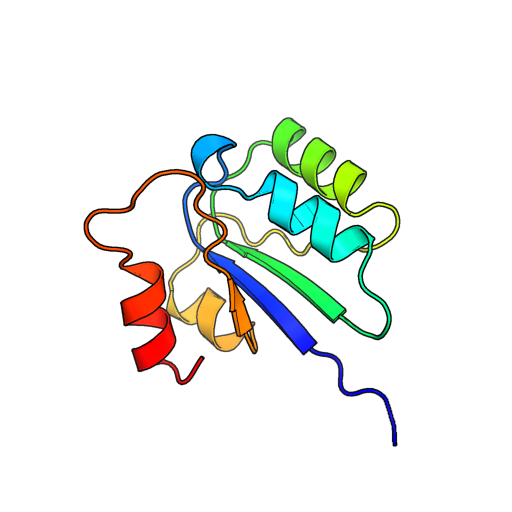61 1.00 56.84 86 PRO A N 1
ATOM 648 C CA . PRO A 1 86 ? -10.955 -7.772 -17.150 1.00 56.84 86 PRO A CA 1
ATOM 649 C C . PRO A 1 86 ? -11.337 -8.896 -16.174 1.00 56.84 86 PRO A C 1
ATOM 651 O O . PRO A 1 86 ? -12.387 -9.512 -16.336 1.00 56.84 86 PRO A O 1
ATOM 654 N N . LEU A 1 87 ? -10.499 -9.163 -15.163 1.00 66.88 87 LEU A N 1
ATOM 655 C CA . LEU A 1 87 ? -10.780 -10.082 -14.059 1.00 66.88 87 LEU A CA 1
ATOM 656 C C . LEU A 1 87 ? -9.887 -9.730 -12.848 1.00 66.88 87 LEU A C 1
ATOM 658 O O . LEU A 1 87 ? -8.741 -10.192 -12.787 1.00 66.88 87 LEU A O 1
ATOM 662 N N . PRO A 1 88 ? -10.360 -8.911 -11.893 1.00 70.88 88 PRO A N 1
ATOM 663 C CA . PRO A 1 88 ? -9.568 -8.496 -10.735 1.00 70.88 88 PRO A CA 1
ATOM 664 C C . PRO A 1 88 ? -9.434 -9.659 -9.739 1.00 70.88 88 PRO A C 1
ATOM 666 O O . PRO A 1 88 ? -10.219 -9.804 -8.803 1.00 70.88 88 PRO A O 1
ATOM 669 N N . ARG A 1 89 ? -8.446 -10.539 -9.955 1.00 77.69 89 ARG A N 1
ATOM 670 C CA . ARG A 1 89 ? -8.224 -11.740 -9.122 1.00 77.69 89 ARG A CA 1
ATOM 671 C C . ARG A 1 89 ? -8.022 -11.412 -7.642 1.00 77.69 89 ARG A C 1
ATOM 673 O O . ARG A 1 89 ? -8.527 -12.145 -6.803 1.00 77.69 89 ARG A O 1
ATOM 680 N N . SER A 1 90 ? -7.392 -10.280 -7.334 1.00 72.75 90 SER A N 1
ATOM 681 C CA . SER A 1 90 ? -7.195 -9.799 -5.961 1.00 72.75 90 SER A CA 1
ATOM 682 C C 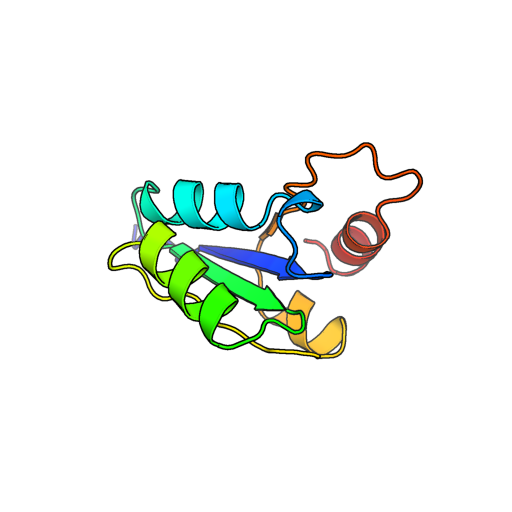. SER A 1 90 ? -8.509 -9.567 -5.204 1.00 72.75 90 SER A C 1
ATOM 684 O O . SER A 1 90 ? -8.546 -9.743 -3.988 1.00 72.75 90 SER A O 1
ATOM 686 N N . ILE A 1 91 ? -9.597 -9.220 -5.902 1.00 78.81 91 ILE A N 1
ATOM 687 C CA . ILE A 1 91 ? -10.934 -9.075 -5.308 1.00 78.81 91 ILE A CA 1
ATOM 688 C C . ILE A 1 91 ? -11.560 -10.443 -5.028 1.00 78.81 91 ILE A C 1
ATOM 690 O O . ILE A 1 91 ? -12.112 -10.660 -3.953 1.00 78.81 91 ILE A O 1
ATOM 694 N N . LEU A 1 92 ? -11.452 -11.387 -5.968 1.00 79.06 92 LEU A N 1
ATOM 695 C CA . LEU A 1 92 ? -11.943 -12.757 -5.765 1.00 79.06 92 LEU A CA 1
ATOM 696 C C . LEU A 1 92 ? -11.214 -13.447 -4.606 1.00 79.06 92 LEU A C 1
ATOM 698 O O . LEU A 1 92 ? -11.836 -14.132 -3.798 1.00 79.06 92 LEU A O 1
ATOM 702 N N . GLU A 1 93 ? -9.905 -13.232 -4.512 1.00 76.50 93 GLU A N 1
ATOM 703 C CA . GLU A 1 93 ? -9.082 -13.709 -3.408 1.00 76.50 93 GLU A CA 1
ATOM 704 C C . GLU A 1 93 ? -9.500 -13.046 -2.087 1.00 76.50 93 GLU A C 1
ATOM 706 O O . GLU A 1 93 ? -9.748 -13.763 -1.125 1.00 76.50 93 GLU A O 1
ATOM 711 N N . ALA A 1 94 ? -9.699 -11.722 -2.041 1.00 77.38 94 ALA A N 1
ATOM 712 C CA . ALA A 1 94 ? -10.162 -11.022 -0.835 1.00 77.38 94 ALA A CA 1
ATOM 713 C C . ALA A 1 94 ? -11.461 -11.620 -0.259 1.00 77.38 94 ALA A C 1
ATOM 715 O O . ALA A 1 94 ? -11.522 -11.917 0.937 1.00 77.38 94 ALA A O 1
ATOM 716 N N . PHE A 1 95 ? -12.450 -11.907 -1.116 1.00 79.00 95 PHE A N 1
ATOM 717 C CA . PHE A 1 95 ? -13.695 -12.557 -0.696 1.00 79.00 95 PHE A CA 1
ATOM 718 C C . PHE A 1 95 ? -13.471 -13.939 -0.067 1.00 79.00 95 PHE A C 1
ATOM 720 O O . PHE A 1 95 ? -14.147 -14.282 0.903 1.00 79.00 95 PHE A O 1
ATOM 727 N N . ALA A 1 96 ? -12.515 -14.726 -0.569 1.00 81.44 96 ALA A N 1
ATOM 728 C CA . ALA A 1 96 ? -12.193 -16.039 -0.006 1.00 81.44 96 ALA A CA 1
ATOM 729 C C . ALA A 1 96 ? -11.598 -15.956 1.415 1.00 81.44 96 ALA A C 1
ATOM 731 O O . ALA A 1 96 ? -11.739 -16.901 2.189 1.00 81.44 96 ALA A O 1
ATOM 732 N N . TYR A 1 97 ? -10.986 -14.822 1.774 1.00 84.88 97 TYR A N 1
ATOM 733 C CA . TYR A 1 97 ? -10.440 -14.556 3.112 1.00 84.88 97 TYR A CA 1
ATOM 734 C C . TYR A 1 97 ? -11.378 -13.729 4.008 1.00 84.88 97 TYR A C 1
ATOM 736 O O . TYR A 1 97 ? -10.993 -13.374 5.123 1.00 84.88 97 TYR A O 1
ATOM 744 N N . GLY A 1 98 ? -12.598 -13.420 3.554 1.00 75.62 98 GLY A N 1
ATOM 745 C CA . GLY A 1 98 ? -13.558 -12.612 4.315 1.00 75.62 98 GLY A CA 1
ATOM 746 C C . GLY A 1 98 ? -13.113 -11.160 4.509 1.00 75.62 98 GLY A C 1
ATOM 747 O O . GLY A 1 98 ? -13.329 -10.593 5.581 1.00 75.62 98 GLY A O 1
ATOM 748 N N . ARG A 1 99 ? -12.442 -10.600 3.499 1.00 78.44 99 ARG A N 1
ATOM 749 C CA . ARG A 1 99 ? -11.977 -9.209 3.451 1.00 78.44 99 ARG A CA 1
ATOM 750 C C . ARG A 1 99 ? -12.820 -8.354 2.515 1.00 78.44 99 ARG A C 1
ATOM 752 O O . ARG A 1 99 ? -13.514 -8.936 1.652 1.00 78.44 99 ARG A O 1
#

Solvent-accessible surface area (backbone atoms only — not comparable to full-atom values): 5746 Å² total; per-residue (Å²): 126,82,77,73,72,45,31,37,26,35,71,49,74,68,42,76,70,39,19,53,54,60,51,24,35,51,59,40,70,56,82,79,58,67,43,44,37,39,34,26,60,59,57,72,68,55,49,51,50,38,37,56,45,13,53,93,50,74,67,49,76,66,29,79,68,56,68,71,72,48,63,77,70,36,62,38,72,57,82,54,51,76,52,91,67,95,71,60,58,65,57,60,51,32,54,77,72,76,69

Sequence (99 aa):
APETLVRFGYIGRVTIDKGVEELAEAYGQMRGAARLVIAGEADPAIQARLQALAGSKPIDFLGFVSPDAFYNQVDVVVAPSLWHEPLPRSILEAFAYGR

Mean predicted aligned error: 5.56 Å

Nearest PDB structures (foldseek):
  3qhp-assembly2_B  TM=8.097E-01  e=1.052E-02  Helicobacter pylori 26695
  5wuw-assembly1_A-2  TM=4.740E-01  e=1.455E-02  Serratia marcescens
  5wul-assembly1_A  TM=4.786E-01  e=1.888E-02  Serratia marcescens
  4zgw-assembly1_A  TM=4.780E-01  e=1.888E-02  Serratia marcescens
  6nil-assembly1_A  TM=3.962E-01  e=2.320E+00  Homo sapiens

Foldseek 3Di:
DQQPEAEEEEADALDVQQCLLVVLLVLLPDDDHYAYEYEEADDPVSLVSSCVSSPPGDHHYPYHDDLVVGLVVHDHYDRRRPDDDPDPVNVVSNVVSVD

Radius of gyration: 13.0 Å; Cα contacts (8 Å, |Δi|>4): 161; chains: 1; bounding box: 28×28×40 Å

pLDDT: mean 88.36, std 12.04, range [45.62, 98.06]